Protein AF-A0A2W4J4F6-F1 (afdb_monomer)

Solvent-accessible surface area (backbone atoms only — not comparable to full-atom values): 4627 Å² total; per-residue (Å²): 86,76,48,78,48,76,52,73,48,72,42,69,63,66,71,69,73,69,54,79,67,81,61,56,92,87,49,90,63,68,52,67,66,53,48,52,55,70,78,30,79,42,68,47,78,50,61,36,76,77,11,33,38,39,41,38,31,38,85,74,76,84,70,73,80,74,74,78,77,89,76,135

Structure (mmCIF, N/CA/C/O backbone):
data_AF-A0A2W4J4F6-F1
#
_entry.id   AF-A0A2W4J4F6-F1
#
loop_
_atom_site.group_PDB
_atom_site.id
_atom_site.type_symbol
_atom_site.label_atom_id
_atom_site.label_alt_id
_atom_site.label_comp_id
_atom_site.label_asym_id
_atom_site.label_entity_id
_atom_site.label_seq_id
_atom_site.pdbx_PDB_ins_code
_atom_site.Cartn_x
_atom_site.Cartn_y
_atom_site.Cartn_z
_a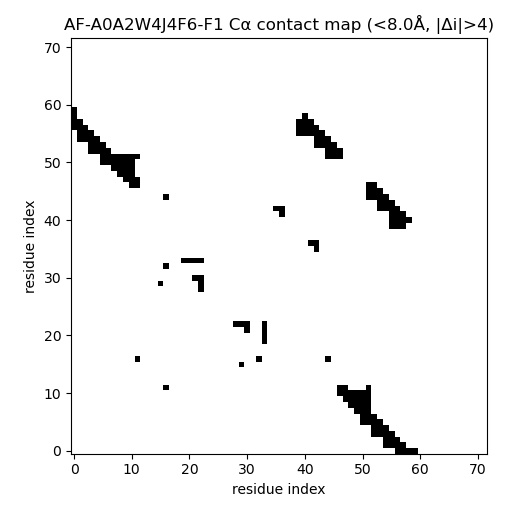tom_site.occupancy
_atom_site.B_iso_or_equiv
_atom_site.auth_seq_id
_atom_site.auth_comp_id
_atom_site.auth_asym_id
_atom_site.auth_atom_id
_atom_site.pdbx_PDB_model_num
ATOM 1 N N . MET A 1 1 ? -10.714 5.246 12.188 1.00 92.94 1 MET A N 1
ATOM 2 C CA . MET A 1 1 ? -9.699 6.167 11.633 1.00 92.94 1 MET A CA 1
ATOM 3 C C . MET A 1 1 ? -9.501 5.864 10.159 1.00 92.94 1 MET A C 1
ATOM 5 O O . MET A 1 1 ? -9.563 4.699 9.783 1.00 92.94 1 MET A O 1
ATOM 9 N N . ILE A 1 2 ? -9.263 6.896 9.344 1.00 96.81 2 ILE A N 1
ATOM 10 C CA . ILE A 1 2 ? -8.811 6.750 7.955 1.00 96.81 2 ILE A CA 1
ATOM 11 C C . ILE A 1 2 ? -7.502 7.525 7.793 1.00 96.81 2 ILE A C 1
ATOM 13 O O . ILE A 1 2 ? -7.399 8.649 8.279 1.00 96.81 2 ILE A O 1
ATOM 17 N N . CYS A 1 3 ? -6.529 6.920 7.117 1.00 97.00 3 CYS A N 1
ATOM 18 C CA . CYS A 1 3 ? -5.262 7.534 6.736 1.00 97.00 3 CYS A CA 1
ATOM 19 C C . CYS A 1 3 ? -5.096 7.461 5.216 1.00 97.00 3 CYS A C 1
ATOM 21 O O . CYS A 1 3 ? -5.440 6.447 4.604 1.00 97.00 3 CYS A O 1
ATOM 23 N N . GLU A 1 4 ? -4.563 8.521 4.615 1.00 98.06 4 GLU A N 1
ATOM 24 C CA . GLU A 1 4 ? -4.222 8.561 3.198 1.00 98.06 4 GLU A CA 1
ATOM 25 C C . GLU A 1 4 ? -2.759 8.969 3.037 1.00 98.06 4 GLU A C 1
ATOM 27 O O . GLU A 1 4 ? -2.325 9.985 3.576 1.00 98.06 4 GLU A O 1
ATOM 32 N N . ILE A 1 5 ? -2.002 8.155 2.308 1.00 97.06 5 ILE A N 1
ATOM 33 C CA . ILE A 1 5 ? -0.600 8.396 1.976 1.00 97.06 5 ILE A CA 1
ATOM 34 C C . ILE A 1 5 ? -0.517 8.579 0.469 1.00 97.06 5 ILE A C 1
ATOM 36 O O . ILE A 1 5 ? -1.017 7.728 -0.264 1.00 97.06 5 ILE A O 1
ATOM 40 N N . SER A 1 6 ? 0.108 9.662 0.012 1.0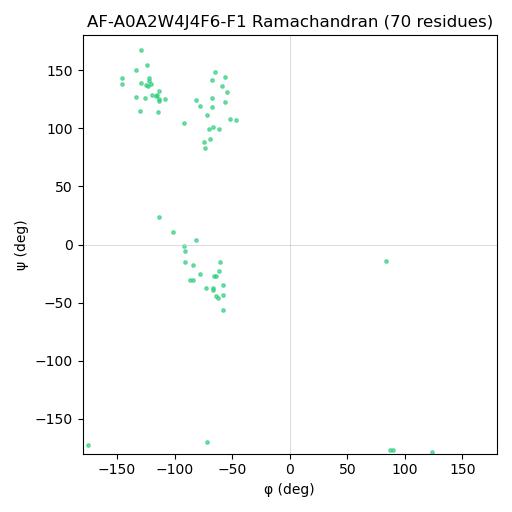0 98.00 6 SER A N 1
ATOM 41 C CA . SER A 1 6 ? 0.328 9.908 -1.414 1.00 98.00 6 SER A CA 1
ATOM 42 C C . SER A 1 6 ? 1.787 10.236 -1.708 1.00 98.00 6 SER A C 1
ATOM 44 O O . SER A 1 6 ? 2.414 11.004 -0.979 1.00 98.00 6 SER A O 1
ATOM 46 N N . ASP A 1 7 ? 2.295 9.681 -2.802 1.00 97.69 7 ASP A N 1
ATOM 47 C CA . ASP A 1 7 ? 3.579 10.019 -3.412 1.00 97.69 7 ASP A CA 1
ATOM 48 C C . ASP A 1 7 ? 3.409 10.294 -4.915 1.00 97.69 7 ASP A C 1
ATOM 50 O O . ASP A 1 7 ? 2.364 10.006 -5.500 1.00 97.69 7 ASP A O 1
ATOM 54 N N . THR A 1 8 ? 4.444 10.856 -5.538 1.00 98.12 8 THR A N 1
ATOM 55 C CA . THR A 1 8 ? 4.499 11.187 -6.973 1.00 98.12 8 THR A CA 1
ATOM 56 C C . THR A 1 8 ? 5.539 10.353 -7.730 1.00 98.12 8 THR A C 1
ATOM 58 O O . THR A 1 8 ? 6.057 10.782 -8.760 1.00 98.12 8 THR A O 1
ATOM 61 N N . GLY A 1 9 ? 5.891 9.173 -7.208 1.00 96.62 9 GLY A N 1
ATOM 62 C CA . GLY A 1 9 ? 6.829 8.252 -7.842 1.00 96.62 9 GLY A CA 1
ATOM 63 C C . GLY A 1 9 ? 6.257 7.567 -9.088 1.00 96.62 9 GLY A C 1
ATOM 64 O O . GLY A 1 9 ? 5.183 7.892 -9.583 1.00 96.62 9 GLY A O 1
ATOM 65 N N . THR A 1 10 ? 6.964 6.560 -9.599 1.00 96.31 10 THR A N 1
ATOM 66 C CA . THR A 1 10 ? 6.574 5.837 -10.827 1.00 96.31 10 THR A CA 1
ATOM 67 C C . THR A 1 10 ? 5.509 4.754 -10.612 1.00 96.31 10 THR A 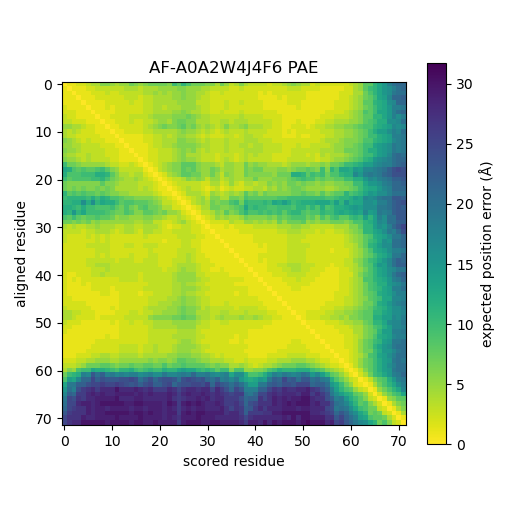C 1
ATOM 69 O O . THR A 1 10 ? 5.158 4.037 -11.551 1.00 96.31 10 THR A O 1
ATOM 72 N N . GLY A 1 11 ? 4.989 4.634 -9.391 1.00 94.56 11 GLY A N 1
ATOM 73 C CA . GLY A 1 11 ? 3.986 3.647 -9.015 1.00 94.56 11 GLY A CA 1
ATOM 74 C C . GLY A 1 11 ? 4.561 2.315 -8.520 1.00 94.56 11 GLY A C 1
ATOM 75 O O . GLY A 1 11 ? 5.769 2.129 -8.373 1.00 94.56 11 GLY A O 1
ATOM 76 N N . ILE A 1 12 ? 3.662 1.376 -8.233 1.00 91.94 12 ILE A N 1
ATOM 77 C CA . ILE A 1 12 ? 3.949 0.036 -7.721 1.00 91.94 12 ILE A CA 1
ATOM 78 C C . ILE A 1 12 ? 3.562 -0.984 -8.793 1.00 91.94 12 ILE A C 1
ATOM 80 O O . ILE A 1 12 ? 2.459 -0.942 -9.336 1.00 91.94 12 ILE A O 1
ATOM 84 N N . ALA A 1 13 ? 4.460 -1.929 -9.073 1.00 90.69 13 ALA A N 1
ATOM 85 C CA . ALA A 1 13 ? 4.198 -3.014 -10.014 1.00 90.69 13 ALA A CA 1
ATOM 86 C C . ALA A 1 13 ? 2.981 -3.853 -9.579 1.00 90.69 13 ALA A C 1
ATOM 88 O O . ALA A 1 13 ? 2.850 -4.201 -8.400 1.00 90.69 13 ALA A O 1
ATOM 89 N N . ALA A 1 14 ? 2.103 -4.201 -10.524 1.00 88.25 14 ALA A N 1
ATOM 90 C CA . ALA A 1 14 ? 0.835 -4.876 -10.240 1.00 88.25 14 ALA A CA 1
ATOM 91 C C . ALA A 1 14 ? 1.032 -6.211 -9.498 1.00 88.25 14 ALA A C 1
ATOM 93 O O . ALA A 1 14 ? 0.273 -6.536 -8.588 1.00 88.25 14 ALA A O 1
ATOM 94 N N . GLU A 1 15 ? 2.107 -6.938 -9.801 1.00 87.00 15 GLU A N 1
ATOM 95 C CA . GLU A 1 15 ? 2.463 -8.217 -9.178 1.00 87.00 15 GLU A CA 1
ATOM 96 C C . GLU A 1 15 ? 2.771 -8.069 -7.681 1.00 87.00 15 GLU A C 1
ATOM 98 O O . GLU A 1 15 ? 2.605 -9.006 -6.901 1.00 87.00 15 GLU A O 1
ATOM 103 N N . ARG A 1 16 ? 3.227 -6.883 -7.254 1.00 85.31 16 ARG A N 1
ATOM 104 C CA . ARG A 1 16 ? 3.467 -6.581 -5.836 1.00 85.31 16 ARG A CA 1
ATOM 105 C C . ARG A 1 16 ? 2.174 -6.283 -5.086 1.00 85.31 16 ARG A C 1
ATOM 107 O O . ARG A 1 16 ? 2.146 -6.507 -3.882 1.00 85.31 16 ARG A O 1
ATOM 114 N N . LEU A 1 17 ? 1.134 -5.815 -5.777 1.00 87.31 17 LEU A N 1
ATOM 115 C CA . LEU A 1 17 ? -0.185 -5.556 -5.195 1.00 87.31 17 LEU A CA 1
ATOM 116 C C . LEU A 1 17 ? -1.056 -6.815 -5.127 1.00 87.31 17 LEU A C 1
ATOM 118 O O . LEU A 1 17 ? -1.891 -6.935 -4.236 1.00 87.31 17 LEU A O 1
ATOM 122 N N . THR A 1 18 ? -0.877 -7.756 -6.055 1.00 82.62 18 THR A N 1
ATOM 123 C CA . THR A 1 18 ? -1.644 -9.013 -6.081 1.00 82.62 18 THR A CA 1
ATOM 124 C C . THR A 1 18 ? -1.066 -10.089 -5.164 1.00 82.62 18 THR A C 1
ATOM 126 O O . THR A 1 18 ? -1.770 -11.039 -4.813 1.00 82.62 18 THR A O 1
ATOM 129 N N . ARG A 1 19 ? 0.194 -9.949 -4.735 1.00 79.25 19 ARG A N 1
ATOM 130 C CA . ARG A 1 19 ? 0.839 -10.882 -3.808 1.00 79.25 19 ARG A CA 1
ATOM 131 C C . ARG A 1 19 ? 0.228 -10.762 -2.407 1.00 79.25 19 ARG A C 1
ATOM 133 O O . ARG A 1 19 ? 0.620 -9.904 -1.622 1.00 79.25 19 ARG A O 1
ATOM 140 N N . ARG A 1 20 ? -0.681 -11.682 -2.077 1.00 74.81 20 ARG A N 1
ATOM 141 C CA . ARG A 1 20 ? -1.267 -11.812 -0.728 1.00 74.81 20 ARG A CA 1
ATOM 142 C C . ARG A 1 20 ? -0.505 -12.755 0.196 1.00 74.81 20 ARG A C 1
ATOM 144 O O . ARG A 1 20 ? -0.717 -12.732 1.412 1.00 74.81 20 ARG A O 1
ATOM 151 N N . ASP A 1 21 ? 0.381 -13.566 -0.371 1.00 84.06 21 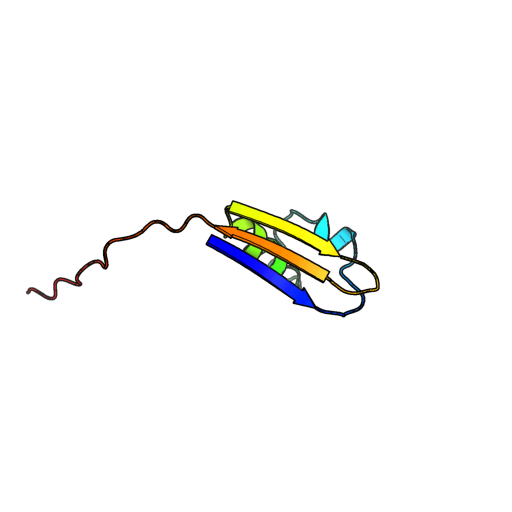ASP A N 1
ATOM 152 C CA . ASP A 1 21 ? 1.155 -14.534 0.390 1.00 84.06 21 ASP A CA 1
ATOM 153 C C . ASP A 1 21 ? 2.142 -13.841 1.320 1.00 84.06 21 ASP A C 1
ATOM 155 O O . ASP A 1 21 ? 2.789 -12.851 0.962 1.00 84.06 21 ASP A O 1
ATOM 159 N N . ARG A 1 22 ? 2.283 -14.413 2.518 1.00 86.62 22 ARG A N 1
ATOM 160 C CA . ARG A 1 22 ? 3.305 -13.993 3.471 1.00 86.62 22 ARG A CA 1
ATOM 161 C C . ARG A 1 22 ? 4.682 -14.101 2.801 1.00 86.62 22 ARG A C 1
ATOM 163 O O . ARG A 1 22 ? 5.046 -15.197 2.367 1.00 86.62 22 ARG A O 1
ATOM 170 N N . PRO A 1 23 ? 5.467 -13.009 2.732 1.00 86.94 23 PRO A N 1
ATOM 171 C CA . PRO A 1 23 ? 6.833 -13.074 2.230 1.00 86.94 23 PRO A CA 1
ATOM 172 C C . PRO A 1 23 ? 7.654 -14.088 3.031 1.00 86.94 23 PRO A C 1
ATOM 174 O O . PRO A 1 23 ? 7.482 -14.213 4.247 1.00 86.94 23 PRO A O 1
ATOM 177 N N . SER A 1 24 ? 8.563 -14.808 2.370 1.00 86.25 24 SER A N 1
ATOM 178 C CA . SER A 1 24 ? 9.480 -15.679 3.107 1.00 86.25 24 SER A CA 1
ATOM 179 C C . SER A 1 24 ? 10.395 -14.829 3.992 1.00 86.25 24 SER A C 1
ATOM 181 O O . SER A 1 24 ? 10.744 -13.699 3.647 1.00 86.25 24 SER A O 1
ATOM 183 N N . THR A 1 25 ? 10.812 -15.372 5.135 1.00 82.19 25 THR A N 1
ATOM 184 C CA . THR A 1 25 ? 11.728 -14.686 6.065 1.00 82.19 25 THR A CA 1
ATOM 185 C C . THR A 1 25 ? 13.084 -14.375 5.442 1.00 82.19 25 THR A C 1
ATOM 187 O O . THR A 1 25 ? 13.744 -13.438 5.873 1.00 82.19 25 THR A O 1
ATOM 190 N N . ASN A 1 26 ? 13.469 -15.115 4.401 1.00 83.88 26 ASN A N 1
ATOM 191 C CA . ASN A 1 26 ? 14.701 -14.898 3.651 1.00 83.88 26 ASN A CA 1
ATOM 192 C C . ASN A 1 26 ? 14.518 -13.966 2.434 1.00 83.88 26 ASN A C 1
ATOM 194 O O . ASN A 1 26 ? 15.472 -13.705 1.706 1.00 83.88 26 ASN A O 1
ATOM 198 N N . THR A 1 27 ? 13.295 -13.488 2.165 1.00 79.44 27 THR A N 1
ATOM 199 C CA . THR A 1 27 ? 13.037 -12.526 1.084 1.00 79.44 27 THR A CA 1
ATOM 200 C C . THR A 1 27 ? 13.373 -11.119 1.560 1.00 79.44 27 THR A C 1
ATOM 202 O O . THR A 1 27 ? 12.795 -10.624 2.529 1.00 79.44 27 THR A O 1
ATOM 205 N N . VAL A 1 28 ? 14.248 -10.434 0.825 1.00 77.50 28 VAL A N 1
ATOM 206 C CA . VAL A 1 28 ? 14.468 -8.998 1.010 1.00 77.50 28 VAL A CA 1
ATOM 207 C C . VAL A 1 28 ? 13.245 -8.238 0.484 1.00 77.50 28 VAL A C 1
ATOM 209 O O . VAL A 1 28 ? 12.974 -8.206 -0.717 1.00 77.50 28 VAL A O 1
ATOM 212 N N . GLY A 1 29 ? 12.497 -7.617 1.397 1.00 81.25 29 GLY A N 1
ATOM 213 C CA . GLY A 1 29 ? 11.340 -6.777 1.080 1.00 81.25 29 GLY A CA 1
ATOM 214 C C . GLY A 1 29 ? 10.008 -7.527 0.941 1.00 81.25 29 GLY A C 1
ATOM 215 O O . GLY A 1 29 ? 9.891 -8.718 1.209 1.00 81.25 29 GLY A O 1
ATOM 216 N N . GLY A 1 30 ? 8.954 -6.789 0.581 1.00 84.56 30 GLY A N 1
ATOM 217 C CA . GLY A 1 30 ? 7.581 -7.310 0.464 1.00 84.56 30 GLY A CA 1
ATOM 218 C C . GLY A 1 30 ? 6.797 -7.370 1.780 1.00 84.56 30 GLY A C 1
ATOM 219 O O . GLY A 1 30 ? 5.576 -7.461 1.754 1.00 84.56 30 GLY A O 1
ATOM 220 N N . TRP A 1 31 ? 7.472 -7.241 2.924 1.00 89.31 31 TRP A N 1
ATOM 221 C CA . TRP A 1 31 ? 6.832 -7.238 4.241 1.00 89.31 31 TRP A CA 1
ATOM 222 C C . TRP A 1 31 ? 5.938 -6.025 4.484 1.00 89.31 31 TRP A C 1
ATOM 224 O O . TRP A 1 31 ? 4.884 -6.184 5.080 1.00 89.31 31 TRP A O 1
ATOM 234 N N . GLY A 1 32 ? 6.323 -4.835 4.011 1.00 89.94 32 GLY A N 1
ATOM 235 C CA . GLY A 1 32 ? 5.611 -3.590 4.329 1.00 89.94 32 GLY A CA 1
ATOM 236 C C . GLY A 1 32 ? 4.134 -3.609 3.925 1.00 89.94 32 GLY A C 1
ATOM 237 O O . GLY A 1 32 ? 3.266 -3.449 4.776 1.00 89.94 32 GLY A O 1
ATOM 238 N N . LEU A 1 33 ? 3.845 -3.864 2.644 1.00 90.12 33 LEU A N 1
ATOM 239 C CA . LEU A 1 33 ? 2.467 -3.900 2.143 1.00 90.12 33 LEU A CA 1
ATOM 240 C C . LEU A 1 33 ? 1.679 -5.079 2.731 1.00 90.12 33 LEU A C 1
ATOM 242 O O . LEU A 1 33 ? 0.522 -4.920 3.108 1.00 90.12 33 LEU A O 1
ATOM 246 N N . TRP A 1 34 ? 2.330 -6.237 2.880 1.00 90.81 34 TRP A N 1
ATOM 247 C CA . TRP A 1 34 ? 1.709 -7.410 3.489 1.00 90.81 34 TRP A CA 1
ATOM 248 C C . TRP A 1 34 ? 1.309 -7.159 4.951 1.00 90.81 34 TRP A C 1
ATOM 250 O O . TRP A 1 34 ? 0.191 -7.475 5.348 1.00 90.81 34 TRP A O 1
ATOM 260 N N . LEU A 1 35 ? 2.196 -6.556 5.750 1.00 92.25 35 LEU A N 1
ATOM 261 C CA . LEU A 1 35 ? 1.917 -6.195 7.141 1.00 92.25 35 LEU A CA 1
ATOM 262 C C . LEU A 1 35 ? 0.808 -5.147 7.223 1.00 92.25 35 LEU A C 1
ATOM 264 O O . LEU A 1 35 ? -0.101 -5.305 8.032 1.00 92.25 35 LEU A O 1
ATOM 268 N N . ALA A 1 36 ? 0.848 -4.115 6.377 1.00 92.69 36 ALA A N 1
ATOM 269 C CA . ALA A 1 36 ? -0.181 -3.081 6.352 1.00 92.69 36 ALA A CA 1
ATOM 270 C C . ALA A 1 36 ? -1.576 -3.673 6.087 1.00 92.69 36 ALA A C 1
ATOM 272 O O . ALA A 1 36 ? -2.515 -3.352 6.808 1.00 92.69 36 ALA A O 1
ATOM 273 N N . GLU A 1 37 ? -1.712 -4.606 5.140 1.00 92.06 37 GLU A N 1
ATOM 274 C CA . GLU A 1 37 ? -2.985 -5.293 4.867 1.00 92.06 37 GLU A CA 1
ATOM 275 C C . GLU A 1 37 ? -3.458 -6.191 6.024 1.00 92.06 37 GLU A C 1
ATOM 277 O O . GLU A 1 37 ? -4.649 -6.458 6.154 1.00 92.06 37 GLU A O 1
ATOM 282 N N . ARG A 1 38 ? -2.539 -6.709 6.849 1.00 92.81 38 ARG A N 1
ATOM 283 C CA . ARG A 1 38 ? -2.868 -7.584 7.989 1.00 92.81 38 ARG A CA 1
ATOM 284 C C . ARG A 1 38 ? -3.202 -6.820 9.267 1.00 92.81 38 ARG A C 1
ATOM 286 O O . ARG A 1 38 ? -3.957 -7.336 10.081 1.00 92.81 38 ARG A O 1
ATOM 293 N N . LEU A 1 39 ? -2.608 -5.646 9.463 1.00 92.62 39 LEU A N 1
ATOM 294 C CA . LEU A 1 39 ? -2.753 -4.839 10.680 1.00 92.62 39 LEU A CA 1
ATOM 295 C C . LEU A 1 39 ? -3.902 -3.827 10.601 1.00 92.62 39 LEU A C 1
ATOM 297 O O . LEU A 1 39 ? -4.159 -3.119 11.571 1.00 92.62 39 LEU A O 1
ATOM 301 N N . THR A 1 40 ? -4.550 -3.717 9.444 1.00 94.56 40 THR A N 1
ATOM 302 C CA . THR A 1 40 ? -5.583 -2.716 9.169 1.00 94.56 40 THR A CA 1
ATOM 303 C C . THR A 1 40 ? -6.858 -3.413 8.717 1.00 94.56 40 THR A C 1
ATOM 305 O O . THR A 1 40 ? -6.806 -4.522 8.187 1.00 94.56 40 THR A O 1
ATOM 308 N N . ASP A 1 41 ? -8.008 -2.773 8.920 1.00 95.56 41 ASP A N 1
ATOM 309 C CA . ASP A 1 41 ? -9.293 -3.357 8.520 1.00 95.56 41 ASP A CA 1
ATOM 310 C C . ASP A 1 41 ? -9.460 -3.329 7.002 1.00 95.56 41 ASP A C 1
ATOM 312 O O . ASP A 1 41 ? -10.002 -4.250 6.392 1.00 95.56 41 ASP A O 1
ATOM 316 N N . SER A 1 42 ? -8.986 -2.253 6.372 1.00 95.19 42 SER A N 1
ATOM 317 C CA . SER A 1 42 ? -8.963 -2.147 4.921 1.00 95.19 42 SER A CA 1
ATOM 318 C C . SER A 1 42 ? -7.751 -1.371 4.442 1.00 95.19 42 SER A C 1
ATOM 320 O O . SER A 1 42 ? -7.437 -0.309 4.984 1.00 95.19 42 SER A O 1
ATOM 322 N N . MET A 1 43 ? -7.194 -1.800 3.317 1.00 94.81 43 MET A N 1
ATOM 323 C CA . MET A 1 43 ? -6.200 -1.048 2.568 1.00 94.81 43 MET A CA 1
ATOM 324 C C . MET A 1 43 ? -6.570 -1.053 1.084 1.00 94.81 43 MET A C 1
ATOM 326 O O . MET A 1 43 ? -6.779 -2.111 0.494 1.00 94.81 43 MET A O 1
ATOM 330 N N . ALA A 1 44 ? -6.641 0.132 0.484 1.00 95.50 44 ALA A N 1
ATOM 331 C CA . ALA A 1 44 ? -6.868 0.326 -0.942 1.00 95.50 44 ALA A CA 1
ATOM 332 C C . ALA A 1 44 ? -5.682 1.077 -1.550 1.00 95.50 44 ALA A C 1
ATOM 334 O O . ALA A 1 44 ? -5.293 2.136 -1.058 1.00 95.50 44 ALA A O 1
ATOM 335 N N . VAL A 1 45 ? -5.121 0.536 -2.630 1.00 95.62 45 VAL A N 1
ATOM 336 C CA . VAL A 1 45 ? -3.991 1.136 -3.345 1.00 95.62 45 VAL A CA 1
ATOM 337 C C . VAL A 1 45 ? -4.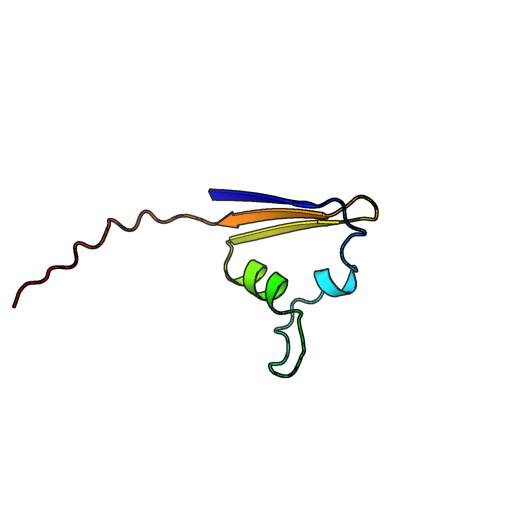449 1.568 -4.729 1.00 95.62 45 VAL A C 1
ATOM 339 O O . VAL A 1 45 ? -4.958 0.759 -5.502 1.00 95.62 45 VAL A O 1
ATOM 342 N N . ARG A 1 46 ? -4.229 2.840 -5.058 1.00 96.81 46 ARG A N 1
ATOM 343 C CA . ARG A 1 46 ? -4.354 3.383 -6.409 1.00 96.81 46 ARG A CA 1
ATOM 344 C C . ARG A 1 46 ? -2.966 3.811 -6.856 1.00 96.81 46 ARG A C 1
ATOM 346 O O . ARG A 1 46 ? -2.395 4.722 -6.271 1.00 96.81 46 ARG A O 1
ATOM 353 N N . THR A 1 47 ? -2.417 3.154 -7.867 1.00 97.19 47 THR A N 1
ATOM 354 C CA . THR A 1 47 ? -1.042 3.393 -8.319 1.00 97.19 47 THR A CA 1
ATOM 355 C C . THR A 1 47 ? -0.974 3.515 -9.835 1.00 97.19 47 THR A C 1
ATOM 357 O O . THR A 1 47 ? -1.791 2.926 -10.543 1.00 97.19 47 THR A O 1
ATOM 360 N N . GLY A 1 48 ? -0.012 4.286 -10.330 1.00 96.31 48 GLY A N 1
ATOM 361 C CA . GLY A 1 48 ? 0.267 4.437 -11.750 1.00 96.31 48 GLY A CA 1
ATOM 362 C C . GLY A 1 48 ? 1.504 5.305 -11.996 1.00 96.31 48 GLY A C 1
ATOM 363 O O . GLY A 1 48 ? 2.173 5.704 -11.044 1.00 96.31 48 GLY A O 1
ATOM 364 N N . PRO A 1 49 ? 1.792 5.651 -13.262 1.00 96.69 49 PRO A N 1
ATOM 365 C CA . PRO A 1 49 ? 2.990 6.413 -13.630 1.00 96.69 49 PRO A CA 1
ATOM 366 C C . PRO A 1 49 ? 3.095 7.809 -12.996 1.00 96.69 49 PRO A C 1
ATOM 368 O O . PRO A 1 49 ? 4.156 8.418 -13.044 1.00 96.69 49 PRO A O 1
ATOM 371 N N . THR A 1 50 ? 1.996 8.331 -12.443 1.00 96.69 50 THR A N 1
ATOM 372 C CA . THR A 1 50 ? 1.911 9.657 -11.814 1.00 96.69 50 THR A CA 1
ATOM 373 C C . THR A 1 50 ? 1.947 9.604 -10.283 1.00 96.69 50 THR A C 1
ATOM 375 O O . THR A 1 50 ? 1.612 10.600 -9.643 1.00 96.69 50 THR A O 1
ATOM 378 N N . GLY A 1 51 ? 2.258 8.450 -9.691 1.00 97.69 51 GLY A N 1
ATOM 379 C CA . GLY A 1 51 ? 2.337 8.273 -8.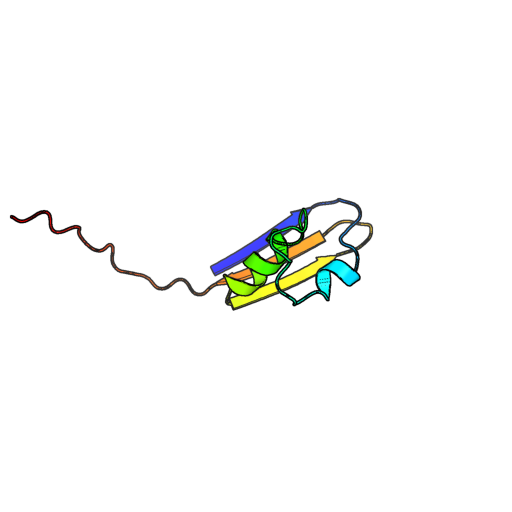244 1.00 97.69 51 GLY A CA 1
ATOM 380 C C . GLY A 1 51 ? 1.445 7.172 -7.693 1.00 97.69 51 GLY A C 1
ATOM 381 O O . GLY A 1 51 ? 0.716 6.478 -8.412 1.00 97.69 51 GLY A O 1
ATOM 382 N N . THR A 1 52 ? 1.493 7.036 -6.372 1.00 97.69 52 THR A N 1
ATOM 383 C CA . THR A 1 52 ? 0.664 6.099 -5.612 1.00 97.69 52 THR A CA 1
ATOM 384 C C . THR A 1 52 ? -0.103 6.835 -4.527 1.00 97.69 52 THR A C 1
ATOM 386 O O . THR A 1 52 ? 0.453 7.662 -3.816 1.00 97.69 52 THR A O 1
ATOM 389 N N . THR A 1 53 ? -1.378 6.488 -4.365 1.00 97.94 53 THR A N 1
ATOM 390 C CA . THR A 1 53 ? -2.177 6.809 -3.184 1.00 97.94 53 THR A CA 1
ATOM 391 C C . THR A 1 53 ? -2.577 5.512 -2.490 1.00 97.94 53 THR A C 1
ATOM 393 O O . THR A 1 53 ? -3.161 4.621 -3.112 1.00 97.94 53 THR A O 1
ATOM 396 N N . VAL A 1 54 ? -2.305 5.417 -1.192 1.00 96.94 54 VAL A N 1
ATOM 397 C CA . VAL A 1 54 ? -2.741 4.320 -0.325 1.00 96.94 54 VAL A CA 1
ATOM 398 C C . VAL A 1 54 ? -3.723 4.871 0.696 1.00 96.94 54 VAL A C 1
ATOM 400 O O . VAL A 1 54 ? -3.394 5.782 1.452 1.00 96.94 54 VAL A O 1
ATOM 403 N N . ARG A 1 55 ? -4.924 4.298 0.739 1.00 97.94 55 ARG A N 1
ATOM 404 C CA . ARG A 1 55 ? -5.946 4.607 1.737 1.00 97.94 55 ARG A CA 1
ATOM 405 C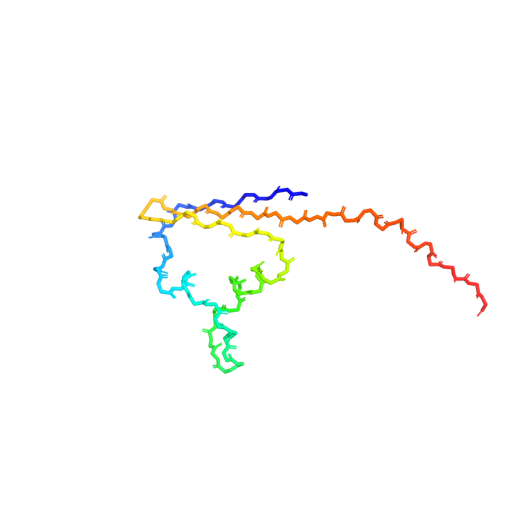 C . ARG A 1 55 ? -6.086 3.437 2.695 1.00 97.94 55 ARG A C 1
ATOM 407 O O . ARG A 1 55 ? -6.343 2.315 2.268 1.00 97.94 55 ARG A O 1
ATOM 414 N N . VAL A 1 56 ? -5.948 3.714 3.982 1.00 97.25 56 VAL A N 1
ATOM 415 C CA . VAL A 1 56 ? -5.988 2.724 5.058 1.00 97.25 56 VAL A CA 1
ATOM 416 C C . VAL A 1 56 ? -7.115 3.073 6.021 1.00 97.25 56 VAL A C 1
ATOM 418 O O . VAL A 1 56 ? -7.290 4.244 6.363 1.00 97.25 56 VAL A O 1
ATOM 421 N N . SER A 1 57 ? -7.868 2.074 6.477 1.00 97.19 57 SER A N 1
ATOM 422 C CA . SER A 1 57 ? -8.825 2.227 7.571 1.00 97.19 57 SER A CA 1
ATOM 423 C C . SER A 1 57 ? -8.514 1.265 8.711 1.00 97.19 57 SER A C 1
ATOM 425 O O . SER A 1 57 ? -8.058 0.143 8.494 1.00 97.19 57 SER A O 1
ATOM 427 N N . ALA A 1 58 ? -8.724 1.749 9.930 1.00 95.00 58 ALA A N 1
ATOM 428 C CA . ALA A 1 58 ? -8.608 0.961 11.145 1.00 95.00 58 ALA A CA 1
ATOM 429 C C . ALA A 1 58 ? -9.641 1.441 12.164 1.00 95.00 58 ALA A C 1
ATOM 431 O O . ALA A 1 58 ? -9.848 2.652 12.349 1.00 95.00 58 ALA A O 1
ATOM 432 N N . TRP A 1 59 ? -10.281 0.503 12.841 1.00 93.62 59 TRP A N 1
ATOM 433 C CA . TRP A 1 59 ? -11.168 0.752 13.950 1.00 93.62 59 TRP A CA 1
ATOM 434 C C . TRP A 1 59 ? -10.320 1.038 15.180 1.00 93.62 59 TRP A C 1
ATOM 436 O O . TRP A 1 59 ? -9.503 0.228 15.611 1.00 93.62 59 TRP A O 1
ATOM 446 N N . LEU A 1 60 ? -10.482 2.237 15.731 1.00 88.31 60 LEU A N 1
ATOM 447 C CA . LEU A 1 60 ? -9.817 2.593 16.972 1.00 88.31 60 LEU A CA 1
ATOM 448 C C . LEU A 1 60 ? -10.775 2.245 18.100 1.00 88.31 60 LEU A C 1
ATOM 450 O O . LEU A 1 60 ? -11.754 2.956 18.318 1.00 88.31 60 LEU A O 1
ATOM 454 N N . SER A 1 61 ? -10.495 1.154 18.810 1.00 82.38 61 SER A N 1
ATOM 455 C CA . SER A 1 61 ? -11.122 0.951 20.109 1.00 82.38 61 SER A CA 1
ATOM 456 C C . SER A 1 61 ? -10.568 2.008 21.057 1.00 82.38 61 SER A C 1
ATOM 458 O O . SER A 1 61 ? -9.348 2.100 21.219 1.00 82.38 61 SER A O 1
ATOM 460 N N . SER A 1 62 ? -11.431 2.774 21.718 1.00 77.75 62 SER A N 1
ATOM 461 C CA . SER A 1 62 ? -11.020 3.505 22.911 1.00 77.75 62 SER A CA 1
ATOM 462 C C . SER A 1 62 ? -10.758 2.473 24.007 1.00 77.75 62 SER A C 1
ATOM 464 O O . SER A 1 62 ? -11.680 2.068 24.713 1.00 77.75 62 SER A O 1
ATOM 466 N N . GLN A 1 63 ? -9.522 1.990 24.122 1.00 71.50 63 GLN A N 1
ATOM 467 C CA . GLN A 1 63 ? -9.105 1.383 25.378 1.00 71.50 63 GLN A CA 1
ATOM 468 C C . GLN A 1 63 ? -9.079 2.538 26.385 1.00 71.50 63 GLN A C 1
ATOM 470 O O . GLN A 1 63 ? -8.352 3.505 26.132 1.00 71.50 63 GLN A O 1
ATOM 475 N N . PRO A 1 64 ? -9.885 2.526 27.466 1.00 60.91 64 PRO A N 1
ATOM 476 C CA . PRO A 1 64 ? -9.632 3.454 28.555 1.00 60.91 64 PRO A CA 1
ATOM 477 C C . PRO A 1 64 ? -8.180 3.230 28.972 1.00 60.9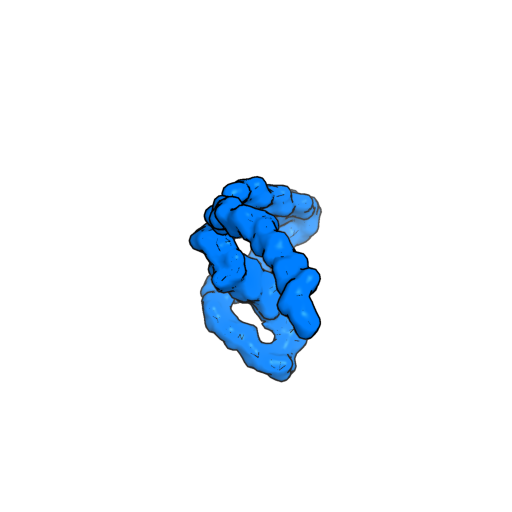1 64 PRO A C 1
ATOM 479 O O . PRO A 1 64 ? -7.746 2.080 29.083 1.00 60.91 64 PRO A O 1
ATOM 482 N N . GLU A 1 65 ? -7.421 4.319 29.095 1.00 64.81 65 GLU A N 1
ATOM 483 C CA . GLU A 1 65 ? -6.038 4.293 29.555 1.00 64.81 65 GLU A CA 1
ATOM 484 C C . GLU A 1 65 ? -6.004 3.412 30.803 1.00 64.81 65 GLU A C 1
ATOM 486 O O . GLU A 1 65 ? -6.605 3.746 31.825 1.00 64.81 65 GLU A O 1
ATOM 491 N N . SER A 1 66 ? -5.446 2.206 30.676 1.00 65.88 66 SER A N 1
ATOM 492 C CA . SER A 1 66 ? -5.393 1.282 31.797 1.00 65.88 66 SER A CA 1
ATOM 493 C C . SER A 1 66 ? -4.462 1.934 32.794 1.00 65.88 66 SER A C 1
ATOM 495 O O . SER A 1 66 ? -3.250 1.929 32.586 1.00 65.88 66 SER A O 1
ATOM 497 N N . ALA A 1 67 ? -5.042 2.562 33.819 1.00 61.78 67 ALA A N 1
ATOM 498 C CA . ALA A 1 67 ? -4.300 3.088 34.942 1.00 61.78 67 ALA A CA 1
ATOM 499 C C . ALA A 1 67 ? -3.429 1.937 35.436 1.0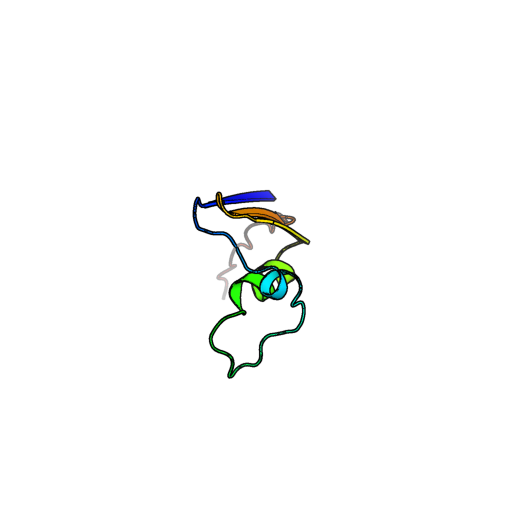0 61.78 67 ALA A C 1
ATOM 501 O O . ALA A 1 67 ? -3.934 0.935 35.947 1.00 61.78 67 ALA A O 1
ATOM 502 N N . VAL A 1 68 ? -2.126 2.040 35.184 1.00 64.81 68 VAL A N 1
ATOM 503 C CA . VAL A 1 68 ? -1.150 1.109 35.727 1.00 64.81 68 VAL A CA 1
ATOM 504 C C . VAL A 1 68 ? -1.267 1.273 37.233 1.00 64.81 68 VAL A C 1
ATOM 506 O O . VAL A 1 68 ? -0.783 2.247 37.805 1.00 64.81 68 VAL A O 1
ATOM 509 N N . SER A 1 69 ? -1.997 0.360 37.868 1.00 60.78 69 SER A N 1
ATOM 510 C CA . SER A 1 69 ? -2.145 0.344 39.312 1.00 60.78 69 SER A CA 1
ATOM 511 C C . SER A 1 69 ? -0.827 -0.176 39.869 1.00 60.78 69 SER A C 1
ATOM 513 O O . SER A 1 69 ? -0.634 -1.378 40.030 1.00 60.78 69 SER A O 1
ATOM 515 N N . VAL A 1 70 ? 0.112 0.740 40.108 1.00 60.16 70 VAL A N 1
ATOM 516 C CA . VAL A 1 70 ? 1.302 0.472 40.915 1.00 60.16 70 VAL A CA 1
ATOM 517 C C . VAL A 1 70 ? 0.822 0.404 42.365 1.00 60.16 70 VAL A C 1
ATOM 519 O O . VAL A 1 70 ? 0.812 1.402 43.078 1.00 60.16 70 VAL A O 1
ATOM 522 N N . LEU A 1 71 ? 0.311 -0.753 42.779 1.00 62.88 71 LEU A N 1
ATOM 523 C CA . LEU A 1 71 ? 0.017 -1.044 44.179 1.00 62.88 71 LEU A CA 1
ATOM 524 C C . LEU A 1 71 ? 0.631 -2.394 44.540 1.00 62.88 71 LEU A C 1
ATOM 526 O O . LEU A 1 71 ? 0.181 -3.422 44.033 1.00 62.88 71 LEU A O 1
ATOM 530 N N . GLY A 1 72 ? 1.605 -2.355 45.453 1.00 47.56 72 GLY A N 1
ATOM 531 C CA . GLY A 1 72 ? 2.100 -3.503 46.215 1.00 47.56 72 GLY A CA 1
ATOM 532 C C . GLY A 1 72 ? 3.579 -3.760 46.043 1.00 47.56 72 GLY A C 1
ATOM 533 O O . GLY A 1 72 ? 3.895 -4.715 45.306 1.00 47.56 72 GLY A O 1
#

Radius of gyration: 17.15 Å; Cα contacts (8 Å, |Δi|>4): 87; chains: 1; bounding box: 26×27×60 Å

Sequence (72 aa):
MICEISDTGTGIAAERLTRRDRPSTNTVGGWGLWLAERLTDSMAVRTGPTGTTVRVSAWLSSQPESAVSVLG

Nearest PDB structures (foldseek):
  1th8-assembly1_A-2  TM=7.680E-01  e=3.844E-02  Geobacillus stearothermophilus
  1gkx-assembly1_A-2  TM=5.899E-01  e=7.659E-01  Rattus norvegicus

pLDDT: mean 87.24, std 11.87, range [47.56, 98.12]

Secondary structure (DSSP, 8-state):
-EEEEEE-SS---HHHHH--SPPPTTSSS-HHHHHHHHHSSEEEEEEETTEEEEEEE---------------

Foldseek 3Di:
DKDKDKDQAQWDDVVLVPPQDDDDPPDDDSNPVNVQCVVFPDWDWDIHGRIIMIMTHHDDDPPPPPPPPPDD

Mean predicted aligned error: 7.63 Å